Protein AF-A0A316YX60-F1 (afdb_monomer)

Sequence (88 aa):
VLQRIKGDLKEAMKSKDSFTSTVLRSILSEHQYAAKEAKKTELSSILQKAVARRKEAAAQFRAAKPPREDLASKEDREGEVITRFLPE

pLDDT: mean 95.15, std 5.48, range [69.5, 98.44]

Foldseek 3Di:
DLVVLVVVLVVCVVVVVPLLVVLSVVLVVVVVVCVVVVNPDDSLNSLVVLLVVLQVQLVVQCVDVVRNNVSSVSSNVSSVSSCVPHDD

Structure (mmCIF, N/CA/C/O backbone):
data_AF-A0A316YX60-F1
#
_entry.id   AF-A0A316YX60-F1
#
loop_
_atom_site.group_PDB
_atom_site.id
_atom_site.type_symbol
_atom_site.label_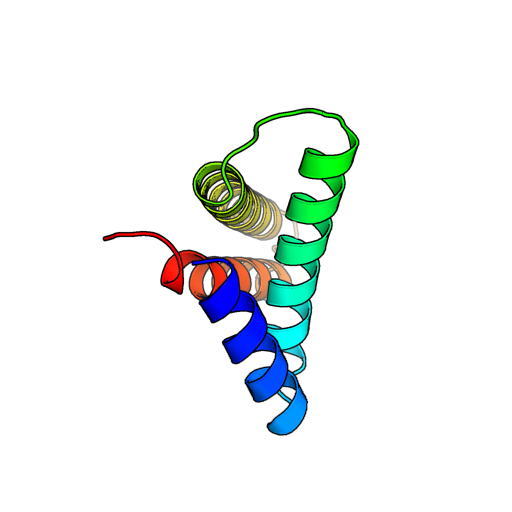atom_id
_atom_site.label_alt_id
_atom_site.label_comp_id
_atom_site.label_asym_id
_atom_site.label_entity_id
_atom_site.label_seq_id
_atom_site.pdbx_PDB_ins_code
_atom_site.Cartn_x
_atom_site.Cartn_y
_atom_site.Cartn_z
_atom_site.occupancy
_atom_site.B_iso_or_equiv
_atom_site.auth_seq_id
_atom_site.auth_comp_id
_atom_site.auth_asym_id
_atom_site.auth_atom_id
_atom_site.pdbx_PDB_model_num
ATOM 1 N N . VAL A 1 1 ? -15.599 -2.019 7.530 1.00 91.88 1 VAL A N 1
ATOM 2 C CA . VAL A 1 1 ? -14.282 -1.958 6.841 1.00 91.88 1 VAL A CA 1
ATOM 3 C C . VAL A 1 1 ? -13.155 -1.458 7.746 1.00 91.88 1 VAL A C 1
ATOM 5 O O . VAL A 1 1 ? -12.227 -2.219 7.973 1.00 91.88 1 VAL A O 1
ATOM 8 N N . LEU A 1 2 ? -13.232 -0.256 8.339 1.00 93.62 2 LEU A N 1
ATOM 9 C CA . LEU A 1 2 ? -12.141 0.294 9.173 1.00 93.62 2 LEU A CA 1
ATOM 10 C C . LEU A 1 2 ? -11.682 -0.635 10.315 1.00 93.62 2 LEU A C 1
ATOM 12 O O . LEU A 1 2 ? -10.486 -0.809 10.528 1.00 93.62 2 LEU A O 1
ATOM 16 N N . GLN A 1 3 ? -12.623 -1.251 11.039 1.00 95.69 3 GLN A N 1
ATOM 17 C CA . GLN A 1 3 ? -12.293 -2.203 12.109 1.00 95.69 3 GLN A CA 1
ATOM 18 C C . GLN A 1 3 ? -11.596 -3.464 11.579 1.00 95.69 3 GLN A C 1
ATOM 20 O O . GLN A 1 3 ? -10.669 -3.953 12.215 1.00 95.69 3 GLN A O 1
ATOM 25 N N . ARG A 1 4 ? -11.982 -3.936 10.386 1.00 96.00 4 ARG A N 1
ATOM 26 C CA . ARG A 1 4 ? -11.347 -5.078 9.713 1.00 96.00 4 ARG A CA 1
ATOM 27 C C . ARG A 1 4 ? -9.891 -4.761 9.368 1.00 96.00 4 ARG A C 1
ATOM 29 O O . ARG A 1 4 ? -9.016 -5.518 9.746 1.00 96.00 4 ARG A O 1
ATOM 36 N N . ILE A 1 5 ? -9.620 -3.587 8.788 1.00 96.75 5 ILE A N 1
ATOM 37 C CA . ILE A 1 5 ? -8.248 -3.123 8.496 1.00 96.75 5 ILE A CA 1
ATOM 38 C C . ILE A 1 5 ? -7.394 -3.065 9.771 1.00 96.75 5 ILE A C 1
ATOM 40 O O . ILE A 1 5 ? -6.245 -3.497 9.773 1.00 96.75 5 ILE A O 1
ATOM 44 N N . LYS A 1 6 ? -7.944 -2.546 10.878 1.00 97.56 6 LYS A N 1
ATOM 45 C CA . LYS A 1 6 ? -7.234 -2.508 12.168 1.00 97.56 6 LYS A CA 1
ATOM 46 C C . LYS A 1 6 ? -6.979 -3.907 12.740 1.00 97.56 6 LYS A C 1
ATOM 48 O O . LYS A 1 6 ? -5.938 -4.111 13.360 1.00 97.56 6 LYS A O 1
ATOM 53 N N . GLY A 1 7 ? -7.917 -4.838 12.564 1.00 98.12 7 GLY A N 1
ATOM 54 C CA . GLY A 1 7 ? -7.761 -6.244 12.942 1.00 98.12 7 GLY A CA 1
ATOM 55 C C . GLY A 1 7 ? -6.648 -6.923 12.147 1.00 98.12 7 GLY A C 1
ATOM 56 O O . GLY A 1 7 ? -5.697 -7.427 12.740 1.00 98.12 7 GLY A O 1
ATOM 57 N N . ASP A 1 8 ? -6.707 -6.824 10.822 1.00 97.69 8 ASP A N 1
ATOM 58 C CA . ASP A 1 8 ? -5.726 -7.428 9.916 1.00 97.69 8 ASP A CA 1
ATOM 59 C C . ASP A 1 8 ? -4.333 -6.813 10.100 1.00 97.69 8 ASP A C 1
ATOM 61 O O . ASP A 1 8 ? -3.332 -7.519 10.023 1.00 97.69 8 ASP A O 1
ATOM 65 N N . LEU A 1 9 ? -4.238 -5.519 10.436 1.00 98.12 9 LEU A N 1
ATOM 66 C CA . LEU A 1 9 ? -2.963 -4.901 10.803 1.00 98.12 9 LEU A CA 1
ATOM 67 C C . LEU A 1 9 ? -2.356 -5.553 12.050 1.00 98.12 9 LEU A C 1
ATOM 69 O O . LEU A 1 9 ? -1.160 -5.844 12.063 1.00 98.12 9 LEU A O 1
ATOM 73 N N . LYS A 1 10 ? -3.156 -5.791 13.098 1.00 98.19 10 LYS A N 1
ATOM 74 C CA . LYS A 1 10 ? -2.664 -6.459 14.312 1.00 98.19 10 LYS A CA 1
ATOM 75 C C . LYS A 1 10 ? -2.177 -7.872 14.001 1.00 98.19 10 LYS A C 1
ATOM 77 O O . LYS A 1 10 ? -1.114 -8.258 14.484 1.00 98.19 10 LYS A O 1
ATOM 82 N N . GLU A 1 11 ? -2.913 -8.613 13.177 1.00 98.25 11 GLU A N 1
ATOM 83 C CA . GLU A 1 11 ? -2.529 -9.971 12.786 1.00 98.25 11 GLU A CA 1
ATOM 84 C C . GLU A 1 11 ? -1.263 -9.984 11.917 1.00 98.25 11 GLU A C 1
ATOM 86 O O . GLU A 1 11 ? -0.339 -10.755 12.177 1.00 98.25 11 GLU A O 1
ATOM 91 N N . ALA A 1 12 ? -1.147 -9.066 10.952 1.00 97.94 12 ALA A N 1
ATOM 92 C CA . ALA A 1 12 ? 0.057 -8.903 10.137 1.00 97.94 12 ALA A CA 1
ATOM 93 C C . ALA A 1 12 ? 1.288 -8.568 10.998 1.00 97.94 12 ALA A C 1
ATOM 95 O O . ALA A 1 12 ? 2.375 -9.099 10.786 1.00 97.94 12 ALA A O 1
ATOM 96 N N . MET A 1 13 ? 1.128 -7.733 12.028 1.00 97.69 13 MET A N 1
ATOM 97 C CA . MET A 1 13 ? 2.210 -7.440 12.973 1.00 97.69 13 MET A CA 1
ATOM 98 C C . MET A 1 13 ? 2.597 -8.666 13.812 1.00 97.69 13 MET A C 1
ATOM 100 O O . MET A 1 13 ? 3.785 -8.916 14.014 1.00 97.69 13 MET A O 1
ATOM 104 N N . LYS A 1 14 ? 1.616 -9.446 14.279 1.00 98.06 14 LYS A N 1
ATOM 105 C CA . LYS A 1 14 ? 1.840 -10.653 15.091 1.00 98.06 14 LYS A CA 1
ATOM 106 C C . LYS A 1 14 ? 2.547 -11.758 14.303 1.00 98.06 14 LYS A C 1
ATOM 108 O O . LYS A 1 14 ? 3.464 -12.391 14.819 1.00 98.06 14 LYS A O 1
ATOM 113 N N . SER A 1 15 ? 2.148 -11.950 13.051 1.00 97.94 15 SER A N 1
ATOM 114 C CA . SER A 1 15 ? 2.731 -12.928 12.123 1.00 97.94 15 SER A CA 1
ATOM 115 C C . SER A 1 15 ? 4.049 -12.469 11.488 1.00 97.94 15 SER A C 1
ATOM 117 O O . SER A 1 15 ? 4.662 -13.231 10.745 1.00 97.94 15 SER A O 1
ATOM 119 N N . LYS A 1 16 ? 4.521 -11.252 11.803 1.00 97.75 16 LYS A N 1
ATOM 120 C CA . LYS A 1 16 ? 5.703 -10.615 11.194 1.00 97.75 16 LYS A CA 1
ATOM 121 C C . LYS A 1 16 ? 5.584 -10.427 9.675 1.00 97.75 16 LYS A C 1
ATOM 123 O O . LYS A 1 16 ? 6.597 -10.302 8.988 1.00 97.75 16 LY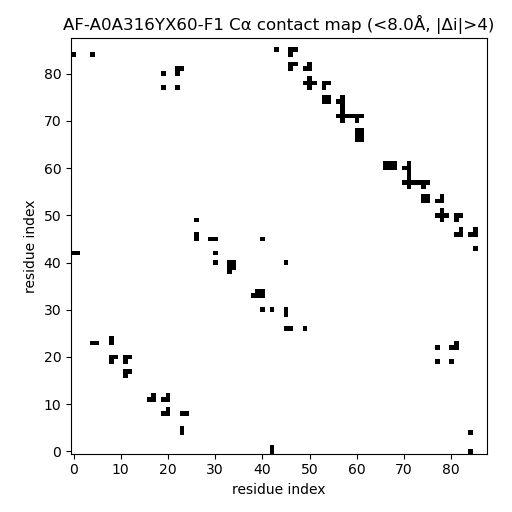S A O 1
ATOM 128 N N . ASP A 1 17 ? 4.361 -10.323 9.160 1.00 97.88 17 ASP A N 1
ATOM 129 C CA . ASP A 1 17 ? 4.090 -9.884 7.794 1.00 97.88 17 ASP A CA 1
ATOM 130 C C . ASP A 1 17 ? 4.324 -8.365 7.681 1.00 97.88 17 ASP A C 1
ATOM 132 O O . ASP A 1 17 ? 3.434 -7.510 7.815 1.00 97.88 17 ASP A O 1
ATOM 136 N N . SER A 1 18 ? 5.591 -8.011 7.473 1.00 96.88 18 SER A N 1
ATOM 137 C CA . SER A 1 18 ? 6.035 -6.626 7.313 1.00 96.88 18 SER A CA 1
ATOM 138 C C . SER A 1 18 ? 5.451 -5.969 6.061 1.00 96.88 18 SER A C 1
ATOM 140 O O . SER A 1 18 ? 5.229 -4.757 6.062 1.00 96.88 18 SER A O 1
ATOM 142 N N . PHE A 1 19 ? 5.154 -6.754 5.024 1.00 97.38 19 PHE A N 1
ATOM 143 C CA . PHE A 1 19 ? 4.585 -6.266 3.777 1.00 97.38 19 PHE A CA 1
ATOM 144 C C . PHE A 1 19 ? 3.148 -5.789 3.998 1.00 97.38 19 PHE A C 1
ATOM 146 O O . PHE A 1 19 ? 2.872 -4.591 3.890 1.00 97.38 19 PHE A O 1
ATOM 153 N N . THR A 1 20 ? 2.257 -6.688 4.424 1.00 97.62 20 THR A N 1
ATOM 154 C CA . THR A 1 20 ? 0.845 -6.360 4.668 1.00 97.62 20 THR A CA 1
ATOM 155 C C . THR A 1 20 ? 0.711 -5.282 5.740 1.00 97.62 20 THR A C 1
ATOM 157 O O . THR A 1 20 ? -0.021 -4.309 5.559 1.00 97.62 20 THR A O 1
ATOM 160 N N . SER A 1 2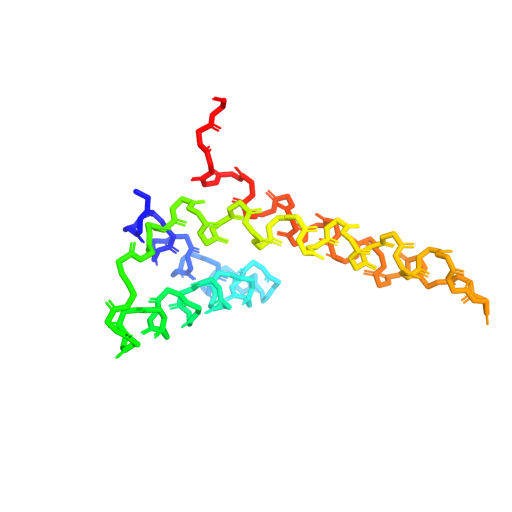1 ? 1.471 -5.375 6.837 1.00 97.94 21 SER A N 1
ATOM 161 C CA . SER A 1 21 ? 1.393 -4.372 7.908 1.00 97.94 21 SER A CA 1
ATOM 162 C C . SER A 1 21 ? 1.818 -2.969 7.460 1.00 97.94 21 SER A C 1
ATOM 164 O O . SER A 1 21 ? 1.327 -1.983 8.013 1.00 97.94 21 SER A O 1
ATOM 166 N N . THR A 1 22 ? 2.722 -2.846 6.484 1.00 98.19 22 THR A N 1
ATOM 167 C CA . THR A 1 22 ? 3.136 -1.546 5.932 1.00 98.19 22 THR A CA 1
ATOM 168 C C . THR A 1 22 ? 2.037 -0.954 5.055 1.00 98.19 22 THR A C 1
ATOM 170 O O . THR A 1 22 ? 1.676 0.209 5.239 1.00 98.19 22 THR A O 1
ATOM 173 N N . VAL A 1 23 ? 1.436 -1.767 4.182 1.00 98.12 23 VAL A N 1
ATOM 174 C CA . VAL A 1 23 ? 0.319 -1.347 3.320 1.00 98.12 23 VAL A CA 1
ATOM 175 C C . VAL A 1 23 ? -0.861 -0.853 4.158 1.00 98.12 23 VAL A C 1
ATOM 177 O O . VAL A 1 23 ? -1.343 0.263 3.964 1.00 98.12 23 VAL A O 1
ATOM 180 N N . LEU A 1 24 ? -1.283 -1.634 5.159 1.00 98.06 24 LEU A N 1
ATOM 181 C CA . LEU A 1 24 ? -2.423 -1.272 6.008 1.00 98.06 24 LEU A CA 1
ATOM 182 C C . LEU A 1 24 ? -2.157 -0.010 6.845 1.00 98.06 24 LEU A C 1
ATOM 184 O O . LEU A 1 24 ? -3.067 0.797 7.045 1.00 98.06 24 LEU A O 1
ATOM 188 N N . ARG A 1 25 ? -0.913 0.207 7.300 1.00 98.00 25 ARG A N 1
ATOM 189 C CA . ARG A 1 25 ? -0.521 1.452 7.986 1.00 98.00 25 ARG A CA 1
ATOM 190 C C . ARG A 1 25 ? -0.622 2.674 7.072 1.00 98.00 25 ARG A C 1
ATOM 192 O O . ARG A 1 25 ? -1.104 3.705 7.539 1.00 98.00 25 ARG A O 1
ATOM 199 N N . SER A 1 26 ? -0.234 2.556 5.799 1.00 97.31 26 SER A N 1
ATOM 200 C CA . SER A 1 26 ? -0.385 3.641 4.814 1.00 97.31 26 SER A CA 1
ATOM 201 C C . SER A 1 26 ? -1.848 4.058 4.671 1.00 97.31 26 SER A C 1
ATOM 203 O O . SER A 1 26 ? -2.177 5.225 4.860 1.00 97.31 26 SER A O 1
ATOM 205 N N . ILE A 1 27 ? -2.750 3.093 4.461 1.00 97.31 27 ILE A N 1
ATOM 206 C CA . ILE A 1 27 ? -4.192 3.356 4.315 1.00 97.31 27 ILE A CA 1
ATOM 207 C C . ILE A 1 27 ? -4.782 4.034 5.557 1.00 97.31 27 ILE A C 1
ATOM 209 O O . ILE A 1 27 ? -5.554 4.988 5.449 1.00 97.31 27 ILE A O 1
ATOM 213 N N . LEU A 1 28 ? -4.422 3.565 6.755 1.00 96.56 28 LEU A N 1
ATOM 214 C CA . LEU A 1 28 ? -4.898 4.173 8.000 1.00 96.56 28 LEU A CA 1
ATOM 215 C C . LEU A 1 28 ? -4.376 5.604 8.181 1.00 96.56 28 LEU A C 1
ATOM 217 O O . LEU A 1 28 ? -5.109 6.450 8.695 1.00 96.56 28 LEU A O 1
ATOM 221 N N . SER A 1 29 ? -3.143 5.876 7.749 1.00 95.94 29 SER A N 1
ATOM 222 C CA . SER A 1 29 ? -2.563 7.218 7.767 1.00 95.94 29 SER A CA 1
ATOM 223 C C . SER A 1 29 ? -3.292 8.160 6.806 1.00 95.94 29 SER A C 1
ATOM 225 O O . SER A 1 29 ? -3.686 9.250 7.216 1.00 95.94 29 SER A O 1
ATOM 227 N N . GLU A 1 30 ? -3.568 7.718 5.576 1.00 94.31 30 GLU A N 1
ATOM 228 C CA . GLU A 1 30 ? -4.340 8.484 4.588 1.00 94.31 30 GLU A CA 1
ATOM 229 C C . GLU A 1 30 ? -5.754 8.801 5.093 1.00 94.31 30 GLU A C 1
ATOM 231 O O . GLU A 1 30 ? -6.207 9.943 5.018 1.00 94.31 30 GLU A O 1
ATOM 236 N N . HIS A 1 31 ? -6.428 7.819 5.697 1.00 93.88 31 HIS A N 1
ATOM 237 C CA . HIS A 1 31 ? -7.731 8.026 6.327 1.00 93.88 31 HIS A CA 1
ATOM 238 C C . HIS A 1 31 ? -7.670 9.032 7.484 1.00 93.88 31 HIS A C 1
ATOM 240 O O . HIS A 1 31 ? -8.532 9.903 7.602 1.00 93.88 31 HIS A O 1
ATOM 246 N N . GLN A 1 32 ? -6.646 8.947 8.337 1.00 93.00 32 GLN A N 1
ATOM 247 C CA . GLN A 1 32 ? -6.463 9.901 9.430 1.00 93.00 32 GLN A CA 1
ATOM 248 C C . GLN A 1 32 ? -6.182 11.317 8.912 1.00 93.00 32 GLN A C 1
ATOM 250 O O . GLN A 1 32 ? -6.664 12.285 9.499 1.00 93.00 32 GLN A O 1
ATOM 255 N N . TYR A 1 33 ? -5.415 11.447 7.830 1.00 93.06 33 TYR A N 1
ATOM 256 C CA . TYR A 1 33 ? -5.135 12.729 7.197 1.00 93.06 33 TYR A CA 1
ATOM 257 C C . TYR A 1 33 ? -6.406 13.350 6.607 1.00 93.06 33 TYR A C 1
ATOM 259 O O . TYR A 1 33 ? -6.731 14.488 6.937 1.00 93.06 33 TYR A O 1
ATOM 267 N N . ALA A 1 34 ? -7.192 12.579 5.848 1.00 90.75 34 ALA A N 1
ATOM 268 C CA . ALA A 1 34 ? -8.465 13.041 5.295 1.00 90.75 34 ALA A CA 1
ATOM 269 C C . ALA A 1 34 ? -9.437 13.523 6.387 1.00 90.75 34 ALA A C 1
ATOM 271 O O . ALA A 1 34 ? -10.061 14.574 6.240 1.00 90.75 34 ALA A O 1
ATOM 272 N N . ALA A 1 35 ? -9.504 12.803 7.513 1.00 88.25 35 ALA A N 1
ATOM 273 C CA . ALA A 1 35 ? -10.321 13.195 8.658 1.00 88.25 35 ALA A CA 1
ATOM 274 C C . ALA A 1 35 ? -9.868 14.526 9.292 1.00 88.25 35 ALA A C 1
ATOM 276 O O . ALA A 1 35 ? -10.708 15.313 9.725 1.00 88.25 35 ALA A O 1
ATOM 277 N N . LYS A 1 36 ? -8.554 14.798 9.334 1.00 89.06 36 LYS A N 1
ATOM 278 C CA . LYS A 1 36 ? -7.998 16.062 9.854 1.00 89.06 36 LYS A CA 1
ATOM 279 C C . LYS A 1 36 ? -8.258 17.248 8.930 1.00 89.06 36 LYS A C 1
ATOM 281 O O . LYS A 1 36 ? -8.479 18.347 9.421 1.00 89.06 36 LYS A O 1
ATOM 286 N N . GLU A 1 37 ? -8.267 17.036 7.617 1.00 88.50 37 GLU A N 1
ATOM 287 C CA . GLU A 1 37 ? -8.551 18.089 6.631 1.00 88.50 37 GLU A CA 1
ATOM 288 C C . GLU A 1 37 ? -10.040 18.487 6.561 1.00 88.50 37 GLU A C 1
ATOM 290 O O . GLU A 1 37 ? -10.438 19.208 5.649 1.00 88.50 37 GLU A O 1
ATOM 295 N N . ALA A 1 38 ? -10.887 17.984 7.473 1.00 77.19 38 ALA A N 1
ATOM 296 C CA . ALA A 1 38 ? -12.348 18.110 7.433 1.00 77.19 38 ALA A CA 1
ATOM 297 C C . ALA A 1 38 ? -12.980 17.650 6.101 1.00 77.19 38 ALA A C 1
ATOM 299 O O . ALA A 1 38 ? -14.156 17.907 5.829 1.00 77.19 38 ALA A O 1
ATOM 300 N N . LYS A 1 39 ? -12.225 16.912 5.276 1.00 73.88 39 LYS A N 1
ATOM 301 C CA . LYS A 1 39 ? -12.743 16.257 4.083 1.00 73.88 39 LYS A CA 1
ATOM 302 C C . LYS A 1 39 ? -13.512 15.032 4.551 1.00 73.88 39 LYS A C 1
ATOM 304 O O . LYS A 1 39 ? -12.920 14.082 5.061 1.00 73.88 39 LYS A O 1
ATOM 309 N N . LYS A 1 40 ? -14.827 15.016 4.329 1.00 74.62 40 LYS A N 1
ATOM 310 C CA . LYS A 1 40 ? -15.665 13.813 4.472 1.00 74.62 40 LYS A CA 1
ATOM 311 C C . LYS A 1 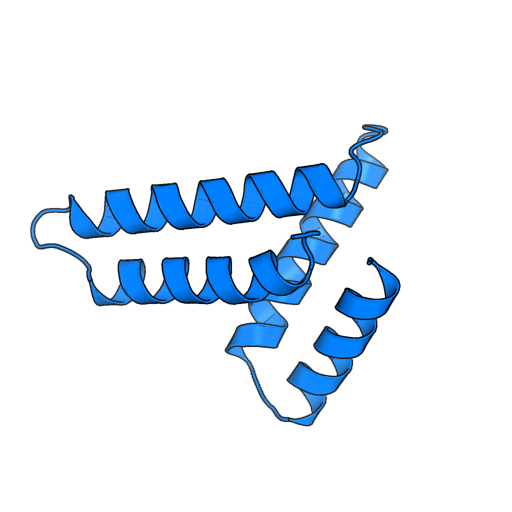40 ? -15.351 12.825 3.343 1.00 74.62 40 LYS A C 1
ATOM 313 O O . LYS A 1 40 ? -16.171 12.579 2.466 1.00 74.62 40 LYS A O 1
ATOM 318 N N . THR A 1 41 ? -14.112 12.342 3.306 1.00 86.06 41 THR A N 1
ATOM 319 C CA . THR A 1 41 ? -13.696 11.324 2.348 1.00 86.06 41 THR A CA 1
ATOM 320 C C . THR A 1 41 ? -14.011 9.975 2.956 1.00 86.06 41 THR A C 1
ATOM 322 O O . THR A 1 41 ? -13.408 9.578 3.952 1.00 86.06 41 THR A O 1
ATOM 325 N N . GLU A 1 42 ? -14.950 9.272 2.341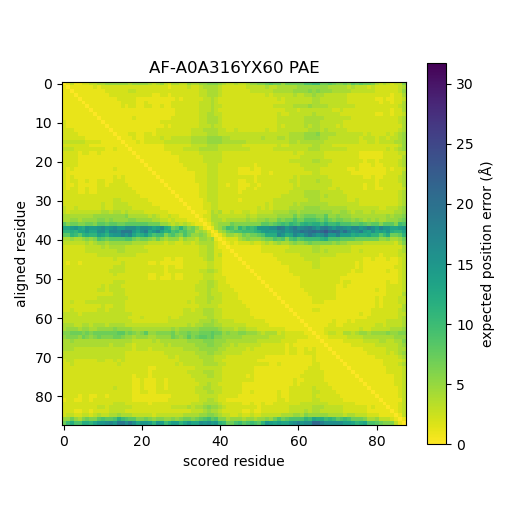 1.00 90.88 42 GLU A N 1
ATOM 326 C CA . GLU A 1 42 ? -15.281 7.913 2.733 1.00 90.88 42 GLU A CA 1
ATOM 327 C C . GLU A 1 42 ? -14.064 6.995 2.579 1.00 90.88 42 GLU A C 1
ATOM 329 O O . GLU A 1 42 ? -13.310 7.076 1.603 1.00 90.88 42 GLU A O 1
ATOM 334 N N . LEU A 1 43 ? -13.890 6.077 3.532 1.00 92.44 43 LEU A N 1
ATOM 335 C CA . LEU A 1 43 ? -12.793 5.108 3.515 1.00 92.44 43 LEU A CA 1
ATOM 336 C C . LEU A 1 43 ? -12.779 4.275 2.222 1.00 92.44 43 LEU A C 1
ATOM 338 O O . LEU A 1 43 ? -11.708 3.943 1.725 1.00 92.44 43 LEU A O 1
ATOM 342 N N . SER A 1 44 ? -13.946 3.969 1.651 1.00 92.69 44 SER A N 1
ATOM 343 C CA . SER A 1 44 ? -14.062 3.283 0.358 1.00 92.69 44 SER A CA 1
ATOM 344 C C . SER A 1 44 ? -13.403 4.068 -0.779 1.00 92.69 44 SER A C 1
ATOM 346 O O . SER A 1 44 ? -12.678 3.483 -1.578 1.00 92.69 44 SER A O 1
ATOM 348 N N . SER A 1 45 ? -13.577 5.393 -0.814 1.00 93.88 45 SER A N 1
ATOM 349 C CA . SER A 1 45 ? -12.942 6.257 -1.813 1.00 93.88 45 SER A CA 1
ATOM 350 C C . SER A 1 45 ? -11.422 6.286 -1.647 1.00 93.88 45 SER A C 1
ATOM 352 O O . SER A 1 45 ? -10.696 6.246 -2.638 1.00 93.88 45 SER A O 1
ATOM 354 N N . ILE A 1 46 ? -10.927 6.297 -0.403 1.00 95.19 46 ILE A N 1
ATOM 355 C CA . ILE A 1 46 ? -9.485 6.204 -0.118 1.00 95.19 46 ILE A CA 1
ATOM 356 C C . ILE A 1 46 ? -8.928 4.870 -0.624 1.00 95.19 46 ILE A C 1
ATOM 358 O O . ILE A 1 46 ? -7.937 4.860 -1.347 1.00 95.19 46 ILE A O 1
ATOM 362 N N . LEU A 1 47 ? -9.592 3.754 -0.311 1.00 96.62 47 LEU A N 1
ATOM 3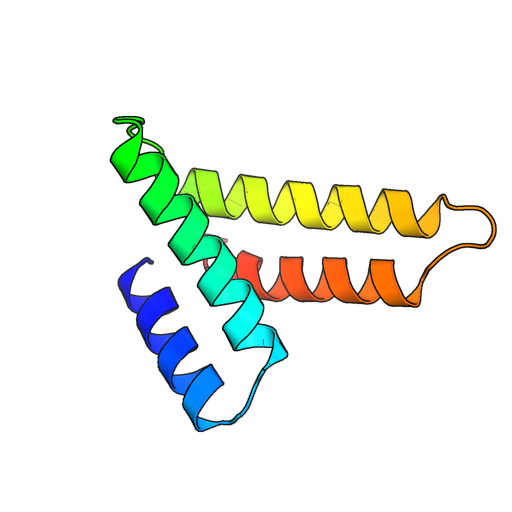63 C CA . LEU A 1 47 ? -9.179 2.421 -0.759 1.00 96.62 47 LEU A CA 1
ATOM 364 C C . LEU A 1 47 ? -9.155 2.313 -2.292 1.00 96.62 47 LEU A C 1
ATOM 366 O O . LEU A 1 47 ? -8.172 1.836 -2.853 1.00 96.62 47 LEU A O 1
ATOM 370 N N . GLN A 1 48 ? -10.192 2.802 -2.980 1.00 96.06 48 GLN A N 1
ATOM 371 C CA . GLN A 1 48 ? -10.252 2.812 -4.448 1.00 96.06 48 GLN A CA 1
ATOM 372 C C . GLN A 1 48 ? -9.114 3.635 -5.064 1.00 96.06 48 GLN A C 1
ATOM 374 O O . GLN A 1 48 ? -8.440 3.167 -5.982 1.00 96.06 48 GLN A O 1
ATOM 379 N N . LYS A 1 49 ? -8.863 4.840 -4.537 1.00 96.38 49 LYS A N 1
ATOM 380 C CA . LYS A 1 49 ? -7.759 5.700 -4.990 1.00 96.38 49 LYS A CA 1
ATOM 381 C C . LYS A 1 49 ? -6.401 5.056 -4.744 1.00 96.38 49 LYS A C 1
ATOM 383 O O . LYS A 1 49 ? -5.538 5.123 -5.613 1.00 96.38 49 LYS A O 1
ATOM 388 N N . ALA A 1 50 ? -6.219 4.413 -3.594 1.00 96.94 50 ALA A N 1
ATOM 389 C CA . ALA A 1 50 ? -4.984 3.714 -3.281 1.00 96.94 50 ALA A CA 1
ATOM 390 C C . ALA A 1 50 ? -4.733 2.561 -4.267 1.00 96.94 50 ALA A C 1
ATOM 392 O O . ALA A 1 50 ? -3.637 2.469 -4.811 1.00 96.94 50 ALA A O 1
ATOM 393 N N . VAL A 1 51 ? -5.749 1.748 -4.588 1.00 97.88 51 VAL A N 1
ATOM 394 C CA . VAL A 1 51 ? -5.634 0.693 -5.615 1.00 97.88 51 VAL A CA 1
ATOM 395 C C . VAL A 1 51 ? -5.281 1.276 -6.985 1.00 97.88 51 VAL A C 1
ATOM 397 O O . VAL A 1 51 ? -4.378 0.764 -7.646 1.00 97.88 51 VAL A O 1
ATOM 400 N N . ALA A 1 52 ? -5.956 2.347 -7.414 1.00 97.69 52 ALA A N 1
ATOM 401 C CA . ALA A 1 52 ? -5.664 3.000 -8.691 1.00 97.69 52 ALA A CA 1
ATOM 402 C C . ALA A 1 52 ? -4.210 3.495 -8.749 1.00 97.69 52 ALA A C 1
ATOM 404 O O . ALA A 1 52 ? -3.483 3.163 -9.683 1.00 97.69 52 ALA A O 1
ATOM 405 N N . ARG A 1 53 ? -3.750 4.177 -7.694 1.00 98.00 53 ARG A N 1
ATOM 406 C CA . ARG A 1 53 ? -2.372 4.669 -7.579 1.00 98.00 53 ARG A CA 1
ATOM 407 C C . ARG A 1 53 ? -1.341 3.542 -7.659 1.00 98.00 53 ARG A C 1
ATOM 409 O O . ARG A 1 53 ? -0.311 3.720 -8.300 1.00 98.00 53 ARG A O 1
ATOM 416 N N . ARG A 1 54 ? -1.604 2.391 -7.029 1.00 97.94 54 ARG A N 1
ATOM 417 C CA . ARG A 1 54 ? -0.730 1.207 -7.112 1.00 97.94 54 ARG A CA 1
ATOM 418 C C . ARG A 1 54 ? -0.633 0.664 -8.535 1.00 97.94 54 ARG A C 1
ATOM 420 O O . ARG A 1 54 ? 0.471 0.427 -9.014 1.00 97.94 54 ARG A O 1
ATOM 427 N N . LYS A 1 55 ? -1.760 0.557 -9.242 1.00 97.81 55 LYS A N 1
ATOM 428 C CA . LYS A 1 55 ? -1.787 0.120 -10.649 1.00 97.81 55 LYS A CA 1
ATOM 429 C C . LYS A 1 55 ? -1.049 1.091 -11.572 1.00 97.81 55 LYS A C 1
ATOM 431 O O . LYS A 1 55 ? -0.280 0.664 -12.431 1.00 97.81 55 LYS A O 1
ATOM 436 N N . GLU A 1 56 ? -1.256 2.392 -11.384 1.00 98.31 56 GLU A N 1
ATOM 437 C CA . GLU A 1 56 ? -0.558 3.435 -12.142 1.00 98.31 56 GLU A CA 1
ATOM 438 C C . GLU A 1 56 ? 0.954 3.393 -11.893 1.00 98.31 56 GLU A C 1
ATOM 440 O O . GLU A 1 56 ? 1.732 3.396 -12.847 1.00 98.31 56 GLU A O 1
ATOM 445 N N . ALA A 1 57 ? 1.381 3.282 -10.631 1.00 98.06 57 ALA A N 1
ATOM 446 C CA . ALA A 1 57 ? 2.791 3.157 -10.273 1.00 98.06 57 ALA A CA 1
ATOM 447 C C . ALA A 1 57 ? 3.418 1.887 -10.869 1.00 98.06 57 ALA A C 1
ATOM 449 O O . ALA A 1 57 ? 4.506 1.948 -11.443 1.00 98.06 57 ALA A O 1
ATOM 450 N N . ALA A 1 58 ? 2.715 0.752 -10.811 1.00 98.38 58 ALA A N 1
ATOM 451 C CA . ALA A 1 58 ? 3.173 -0.486 -11.428 1.00 98.38 58 ALA A CA 1
ATOM 452 C C . ALA A 1 58 ? 3.378 -0.322 -12.942 1.00 98.38 58 ALA A C 1
ATOM 454 O O . ALA A 1 58 ? 4.425 -0.696 -13.470 1.00 98.38 58 ALA A O 1
ATOM 455 N N . ALA A 1 59 ? 2.425 0.301 -13.643 1.00 98.25 59 ALA A N 1
ATOM 456 C CA . ALA A 1 59 ? 2.552 0.593 -15.069 1.00 98.25 59 ALA A CA 1
ATOM 457 C C . ALA A 1 59 ? 3.745 1.518 -15.373 1.00 98.25 59 ALA A C 1
ATOM 459 O O . ALA A 1 59 ? 4.491 1.267 -16.320 1.00 98.25 59 ALA A O 1
ATOM 460 N N . GLN A 1 60 ? 3.975 2.545 -14.549 1.00 98.44 60 GLN A N 1
ATOM 461 C CA . GLN A 1 60 ? 5.123 3.447 -14.689 1.00 98.44 60 GLN A CA 1
ATOM 462 C C . GLN A 1 60 ? 6.460 2.721 -14.496 1.00 98.44 60 GLN A C 1
ATOM 464 O O . GLN A 1 60 ? 7.389 2.936 -15.275 1.00 98.44 60 GLN A O 1
ATOM 469 N N . PHE A 1 61 ? 6.563 1.825 -13.510 1.00 98.38 61 PHE A N 1
ATOM 470 C CA . PHE A 1 61 ? 7.774 1.032 -13.290 1.00 98.38 61 PHE A CA 1
ATOM 471 C C . PHE A 1 61 ? 8.068 0.070 -14.447 1.00 98.38 61 PHE A C 1
ATOM 473 O O . PHE A 1 61 ? 9.232 -0.086 -14.822 1.00 98.38 61 PHE A O 1
ATOM 480 N N . ARG A 1 62 ? 7.036 -0.518 -15.064 1.00 97.94 62 ARG A N 1
ATOM 481 C CA . ARG A 1 62 ? 7.187 -1.339 -16.281 1.00 97.94 62 ARG A CA 1
ATOM 482 C C . ARG A 1 62 ? 7.602 -0.523 -17.500 1.00 97.94 62 ARG A C 1
ATOM 484 O O . ARG A 1 62 ? 8.381 -0.995 -18.320 1.00 97.94 62 ARG A O 1
ATOM 491 N N . ALA A 1 63 ? 7.108 0.708 -17.613 1.00 98.00 63 ALA A N 1
ATOM 492 C CA . ALA A 1 63 ? 7.429 1.610 -18.718 1.00 98.00 63 ALA A CA 1
ATOM 493 C C . ALA A 1 63 ? 8.836 2.240 -18.623 1.00 98.00 63 ALA A C 1
ATOM 495 O O . ALA A 1 63 ? 9.301 2.847 -19.592 1.00 98.00 63 ALA A O 1
ATOM 496 N N . ALA A 1 64 ? 9.518 2.117 -17.478 1.00 97.50 64 ALA A N 1
ATOM 497 C CA . ALA A 1 64 ? 10.876 2.621 -17.286 1.00 97.50 64 ALA A CA 1
ATOM 498 C C . ALA A 1 64 ? 11.893 1.935 -18.222 1.00 97.50 64 ALA A C 1
ATOM 500 O O . ALA A 1 64 ? 11.674 0.830 -18.718 1.00 97.50 64 ALA A O 1
ATOM 501 N N . LYS A 1 65 ? 13.041 2.586 -18.461 1.00 95.88 65 LYS A N 1
ATOM 502 C CA . LYS A 1 65 ? 14.150 2.026 -19.253 1.00 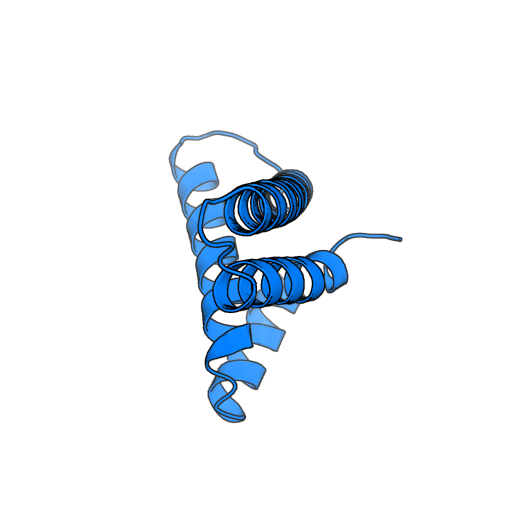95.88 65 LYS A CA 1
ATOM 503 C C . LYS A 1 65 ? 15.466 2.080 -18.459 1.00 95.88 65 LYS A C 1
ATOM 505 O O . LYS A 1 65 ? 15.998 3.177 -18.292 1.00 95.88 65 LYS A O 1
ATOM 510 N N . PRO A 1 66 ? 16.005 0.930 -17.998 1.00 94.69 66 PRO A N 1
ATOM 511 C CA . PRO A 1 66 ? 15.421 -0.416 -18.098 1.00 94.69 66 PRO A CA 1
ATOM 512 C C . PRO A 1 66 ? 14.146 -0.576 -17.232 1.00 94.69 66 PRO A C 1
ATOM 514 O O . PRO A 1 66 ? 14.011 0.144 -16.236 1.00 94.69 66 PRO A O 1
ATOM 517 N N . PRO A 1 67 ? 13.229 -1.504 -17.579 1.00 96.69 67 PRO A N 1
ATOM 518 C CA . PRO A 1 67 ? 12.033 -1.781 -16.779 1.00 96.69 67 PRO A CA 1
ATOM 519 C C . PRO A 1 67 ? 12.370 -2.219 -15.352 1.00 96.69 67 PRO A C 1
ATOM 521 O O . PRO A 1 67 ? 13.335 -2.952 -15.123 1.00 96.69 67 PRO A O 1
ATOM 524 N N . ARG A 1 68 ? 11.552 -1.791 -14.387 1.00 97.94 68 ARG A N 1
ATOM 525 C CA . ARG A 1 68 ? 11.684 -2.118 -12.958 1.00 97.94 68 ARG A CA 1
ATOM 526 C C . ARG A 1 68 ? 10.574 -3.073 -12.516 1.00 97.94 68 ARG A C 1
ATOM 528 O O . ARG A 1 68 ? 9.705 -2.712 -11.726 1.00 97.94 68 ARG A O 1
ATOM 535 N N . GLU A 1 69 ? 10.589 -4.293 -13.053 1.00 97.50 69 GLU A N 1
ATOM 536 C CA . GLU A 1 69 ? 9.567 -5.321 -12.773 1.00 97.50 69 GLU A CA 1
ATOM 537 C C . GLU A 1 69 ? 9.493 -5.722 -11.291 1.00 97.50 69 GLU A C 1
ATOM 539 O O . GLU A 1 69 ? 8.423 -6.083 -10.798 1.00 97.50 69 GLU A O 1
ATOM 544 N N . ASP A 1 70 ? 10.605 -5.614 -10.560 1.00 97.44 70 ASP A N 1
ATOM 545 C CA . ASP A 1 70 ? 10.674 -5.818 -9.112 1.00 97.44 70 ASP A CA 1
ATOM 546 C C . ASP A 1 70 ? 9.754 -4.845 -8.361 1.00 97.44 70 ASP A C 1
ATOM 548 O O . ASP A 1 70 ? 8.968 -5.246 -7.498 1.00 97.44 70 ASP A O 1
ATOM 552 N N . LEU A 1 71 ? 9.813 -3.564 -8.733 1.00 97.69 71 LEU A N 1
ATOM 553 C CA . LEU A 1 71 ? 8.990 -2.511 -8.148 1.00 97.69 71 LEU A CA 1
ATOM 554 C C . LEU A 1 71 ? 7.546 -2.593 -8.641 1.00 97.69 71 LEU A C 1
ATOM 556 O O . LEU A 1 71 ? 6.628 -2.453 -7.838 1.00 97.69 71 LEU A O 1
ATOM 560 N N . ALA A 1 72 ? 7.334 -2.891 -9.925 1.00 98.31 72 ALA A N 1
ATOM 561 C CA . ALA A 1 72 ? 5.992 -3.059 -10.473 1.00 98.31 72 ALA A CA 1
ATOM 562 C C . ALA A 1 72 ? 5.227 -4.196 -9.781 1.00 98.31 72 ALA A C 1
ATOM 564 O O . ALA A 1 72 ? 4.104 -4.003 -9.319 1.00 98.31 72 ALA A O 1
ATOM 565 N N . SER A 1 73 ? 5.874 -5.354 -9.628 1.00 97.94 73 SER A N 1
ATOM 566 C CA . SER A 1 73 ? 5.299 -6.511 -8.936 1.00 97.94 73 SER A CA 1
ATOM 567 C C . SER A 1 73 ? 5.008 -6.212 -7.467 1.00 97.94 73 SER A C 1
ATOM 569 O O . SER A 1 73 ? 4.035 -6.714 -6.907 1.00 97.94 73 SER A O 1
ATOM 571 N N . LYS A 1 74 ? 5.842 -5.387 -6.820 1.00 98.00 74 LYS A N 1
ATOM 572 C CA . LYS A 1 74 ? 5.587 -4.942 -5.451 1.00 98.00 74 LYS A CA 1
ATOM 573 C C . LYS A 1 74 ? 4.319 -4.089 -5.379 1.00 98.00 74 LYS A C 1
ATOM 575 O O . LYS A 1 74 ? 3.461 -4.393 -4.556 1.00 98.00 74 LYS A O 1
ATOM 580 N N . GLU A 1 75 ? 4.185 -3.069 -6.227 1.00 98.06 75 GLU A N 1
ATOM 581 C CA . GLU A 1 75 ? 3.006 -2.191 -6.240 1.00 98.06 75 GLU A CA 1
ATOM 582 C C . GLU A 1 75 ? 1.717 -2.974 -6.533 1.00 98.06 75 GLU A C 1
ATOM 584 O O . GLU A 1 75 ? 0.723 -2.782 -5.832 1.00 98.06 75 GLU A O 1
ATOM 589 N N . ASP A 1 76 ? 1.740 -3.914 -7.483 1.00 98.06 76 ASP A N 1
ATOM 590 C CA . ASP A 1 76 ? 0.578 -4.764 -7.779 1.00 98.06 76 ASP A CA 1
ATOM 591 C C . ASP A 1 76 ? 0.155 -5.592 -6.562 1.00 98.06 76 ASP A C 1
ATOM 593 O O . ASP A 1 76 ? -1.018 -5.587 -6.181 1.00 98.06 76 ASP A O 1
ATOM 597 N N . ARG A 1 77 ? 1.116 -6.219 -5.871 1.00 98.19 77 ARG A N 1
ATOM 598 C CA . ARG A 1 77 ? 0.843 -6.957 -4.629 1.00 98.19 77 ARG A CA 1
ATOM 599 C C . ARG A 1 77 ? 0.282 -6.058 -3.530 1.00 98.19 77 ARG A C 1
ATOM 601 O O . ARG A 1 77 ? -0.570 -6.498 -2.760 1.00 98.19 77 ARG A O 1
ATOM 608 N N . GLU A 1 78 ? 0.735 -4.808 -3.425 1.00 98.12 78 GLU A N 1
ATOM 609 C CA . GLU A 1 78 ? 0.148 -3.855 -2.476 1.00 98.12 78 GLU A CA 1
ATOM 610 C C . GLU A 1 78 ? -1.310 -3.543 -2.853 1.00 98.12 78 GLU A C 1
ATOM 612 O O . GLU A 1 78 ? -2.185 -3.536 -1.985 1.00 98.12 78 GLU A O 1
ATOM 617 N N . GLY A 1 79 ? -1.592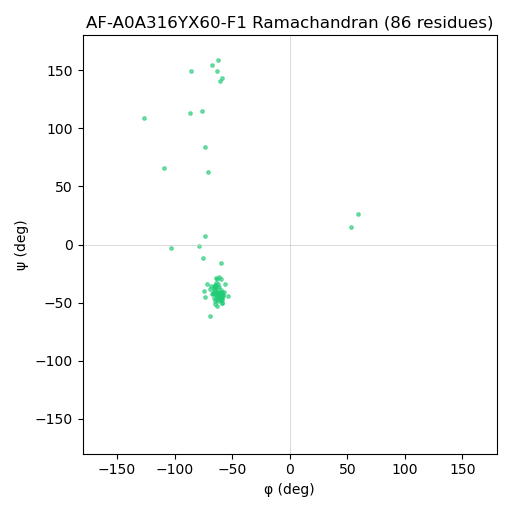 -3.349 -4.145 1.00 97.81 79 GLY A N 1
ATOM 618 C CA . GLY A 1 79 ? -2.944 -3.144 -4.669 1.00 97.81 79 GLY A CA 1
ATOM 619 C C . GLY A 1 79 ? -3.883 -4.319 -4.381 1.00 97.81 79 GLY A C 1
ATOM 620 O O . GLY A 1 79 ? -5.028 -4.112 -3.971 1.00 97.81 79 GLY A O 1
ATOM 621 N N . GLU A 1 80 ? -3.400 -5.554 -4.520 1.00 97.31 80 GLU A N 1
ATOM 622 C CA . GLU A 1 80 ? -4.151 -6.769 -4.180 1.00 97.31 80 GLU A CA 1
ATOM 623 C C . GLU A 1 80 ? -4.511 -6.833 -2.692 1.00 97.31 80 GLU A C 1
ATOM 625 O O . GLU A 1 80 ? -5.648 -7.161 -2.349 1.00 97.31 80 GLU A O 1
ATOM 630 N N . VAL A 1 81 ? -3.578 -6.480 -1.798 1.00 97.56 81 VAL A N 1
ATOM 631 C CA . VAL A 1 81 ? -3.848 -6.414 -0.350 1.00 97.56 81 VAL A CA 1
ATOM 632 C C . VAL A 1 81 ? -4.990 -5.438 -0.061 1.00 97.56 81 VAL A C 1
ATOM 634 O O . VAL A 1 81 ? -5.891 -5.766 0.709 1.00 97.56 81 VAL A O 1
ATOM 637 N N . ILE A 1 82 ? -4.986 -4.263 -0.695 1.00 97.56 82 ILE A N 1
ATOM 638 C CA . ILE A 1 82 ? -6.006 -3.224 -0.482 1.00 97.56 82 ILE A CA 1
ATOM 639 C C . ILE A 1 82 ? -7.364 -3.654 -1.057 1.00 97.56 82 ILE A C 1
ATOM 641 O O . ILE A 1 82 ? -8.403 -3.424 -0.434 1.00 97.56 82 ILE A O 1
ATOM 645 N N . THR A 1 83 ? -7.367 -4.321 -2.214 1.00 96.19 83 THR A N 1
ATOM 646 C CA . THR A 1 83 ? -8.591 -4.736 -2.921 1.00 96.19 83 THR A CA 1
ATOM 647 C C . THR A 1 83 ? -9.469 -5.665 -2.074 1.00 96.19 83 THR A C 1
ATOM 649 O O . THR A 1 83 ? -10.688 -5.571 -2.139 1.00 96.19 83 THR A O 1
ATOM 652 N N . ARG A 1 84 ? -8.885 -6.468 -1.171 1.00 95.00 84 ARG A N 1
ATOM 653 C CA . ARG A 1 84 ? -9.615 -7.354 -0.230 1.00 95.00 84 ARG A CA 1
ATOM 654 C C . ARG A 1 84 ? -10.583 -6.625 0.717 1.00 95.00 84 ARG A C 1
ATOM 656 O O . ARG A 1 84 ? -11.405 -7.268 1.379 1.00 95.00 84 ARG A O 1
ATOM 663 N N . PHE A 1 85 ? -10.449 -5.304 0.837 1.00 95.06 85 PHE A N 1
ATOM 664 C CA . PHE A 1 85 ? -11.286 -4.449 1.682 1.00 95.06 85 PHE A CA 1
ATOM 665 C C . PHE A 1 85 ? -12.339 -3.656 0.902 1.00 95.06 85 PHE A C 1
ATOM 667 O O . PHE A 1 85 ? -13.131 -2.945 1.528 1.00 95.06 85 PHE A O 1
ATOM 674 N N . LEU A 1 86 ? -12.348 -3.762 -0.427 1.00 91.62 86 LEU A N 1
ATOM 675 C CA . LEU A 1 86 ? -13.400 -3.223 -1.278 1.00 91.62 86 LEU A CA 1
ATOM 676 C C . LEU A 1 86 ? -14.548 -4.243 -1.398 1.00 91.62 86 LEU A C 1
ATOM 678 O O . LEU A 1 86 ? -14.302 -5.443 -1.267 1.00 91.62 86 LEU A O 1
ATOM 682 N N . PRO A 1 87 ? -15.799 -3.784 -1.575 1.00 86.19 87 PRO A N 1
ATOM 683 C CA . PRO A 1 87 ? -16.880 -4.671 -1.994 1.00 86.19 87 PRO A CA 1
ATOM 684 C C . PRO A 1 87 ? -16.578 -5.240 -3.389 1.00 86.19 87 PRO A C 1
ATOM 686 O O . PRO A 1 87 ? -15.898 -4.576 -4.176 1.00 86.19 87 PRO A O 1
ATOM 689 N N . GLU A 1 88 ? -17.062 -6.458 -3.649 1.00 69.50 88 GLU A N 1
ATOM 690 C CA . GLU A 1 88 ? -17.059 -7.070 -4.989 1.00 69.50 88 GLU A CA 1
ATOM 691 C C . GLU A 1 88 ? -17.853 -6.238 -6.006 1.00 69.50 88 GLU 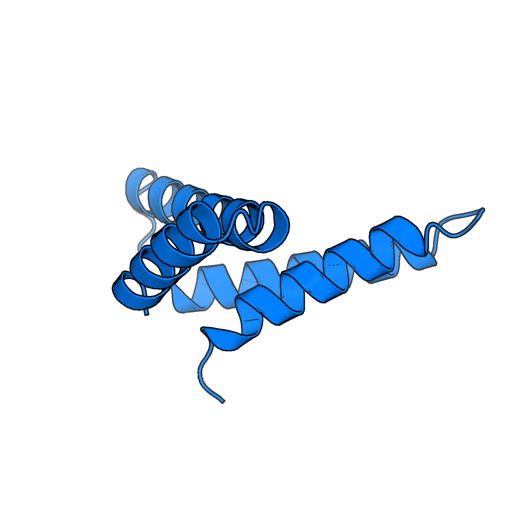A C 1
ATOM 693 O O . GLU A 1 88 ? -18.849 -5.589 -5.598 1.00 69.50 88 GLU A O 1
#

InterPro domains:
  IPR003789 Aspartyl/glutamyl-tRNA amidotransferase subunit B-like [SSF89095] (3-88)
  IPR019004 Uncharacterised protein YqeY/Aim41 [PF09424] (3-88)
  IPR019004 Uncharacterised protein YqeY/Aim41 [PTHR28055] (2-87)
  IPR042184 YqeY/Aim41, N-terminal domain [G3DSA:1.10.1510.10] (1-86)

Solvent-accessible surface area (backbone atoms only — not comparable to full-atom values): 4805 Å² total; per-residue (Å²): 100,74,68,54,52,57,49,52,32,52,50,20,55,74,73,64,36,62,64,61,28,49,53,46,49,51,55,52,48,53,51,52,49,35,57,71,71,71,43,91,67,53,67,66,58,54,48,52,50,50,33,51,51,21,51,53,49,17,52,51,28,51,70,38,88,78,56,35,58,72,59,14,54,48,29,44,54,49,23,55,63,49,52,76,70,52,83,133

Mean predicted aligned error: 2.9 Å

Organism: NCBI:txid215250

Secondary structure (DSSP, 8-state):
-HHHHHHHHHHHHHTT-HHHHHHHHHHHHHHHHHHHTT----HHHHHHHHHHHHHHHHHHHHHSSS--HHHHHHHHHHHHHHHTTS--

Radius of gyration: 13.92 Å; Cα contacts (8 Å, |Δi|>4): 77; chains: 1; bounding box: 32×31×34 Å